Protein AF-A0A7X8TCS4-F1 (afdb_monomer_lite)

Radius of gyration: 26.14 Å; chains: 1; bounding box: 61×29×71 Å

pLDDT: mean 84.45, std 14.09, range [39.03, 95.81]

Foldseek 3Di:
DVVVVVVVVVVVVVVVVVVVVVVVVVVVVVVCVVVVVVPPDPQCVCLVVQLVVLCVVPVVDDLVLLLDPDDDPSSLVSNLSSLCSSCVVVVVQDLVNSCVVSNHDSVSSVVSNVVVCVVVVNDD

Sequence (124 aa):
MQQQKQSIIDRLKEELQQARKSEDILKAELRKAQAGGASKVQGFDGCEEIVAEVMKGWPDLTMAHIRNRRRAEHIVACRHACIIALADRIPDMTHSEIARFMGMNGSTVRYAIKKHRAGMGEIE

Structure (mmCIF, N/CA/C/O backbone):
data_AF-A0A7X8TCS4-F1
#
_entry.id   AF-A0A7X8TCS4-F1
#
loop_
_atom_site.group_PDB
_atom_site.id
_atom_site.type_symbol
_atom_site.label_atom_id
_atom_site.label_alt_id
_atom_site.label_comp_id
_atom_site.label_asym_id
_atom_site.label_entity_id
_atom_site.label_seq_id
_atom_site.pdbx_PDB_ins_code
_atom_site.Cartn_x
_atom_site.Cartn_y
_atom_site.Cartn_z
_atom_site.occupancy
_atom_site.B_iso_or_equiv
_atom_site.auth_seq_id
_atom_site.auth_comp_id
_atom_site.auth_asym_id
_atom_site.auth_atom_id
_atom_site.pdbx_PDB_model_num
ATOM 1 N N . MET A 1 1 ? -42.918 2.383 54.310 1.00 62.97 1 MET A N 1
ATOM 2 C CA . MET A 1 1 ? -42.694 3.023 52.988 1.00 62.97 1 MET A CA 1
ATOM 3 C C . MET A 1 1 ? -41.359 3.764 52.865 1.00 62.97 1 MET A C 1
ATOM 5 O O . MET A 1 1 ? -40.712 3.590 51.844 1.00 62.97 1 MET A O 1
ATOM 9 N N . GLN A 1 2 ? -40.909 4.566 53.843 1.00 74.06 2 GLN A N 1
ATOM 10 C CA . GLN A 1 2 ? -39.630 5.304 53.734 1.00 74.06 2 GLN A CA 1
ATOM 11 C C . GLN A 1 2 ? -38.383 4.402 53.653 1.00 74.06 2 GLN A C 1
ATOM 13 O O . GLN A 1 2 ? -37.547 4.625 52.786 1.00 74.06 2 GLN A O 1
ATOM 18 N N . GLN A 1 3 ? -38.292 3.338 54.461 1.00 77.94 3 GLN A N 1
ATOM 19 C CA . GLN A 1 3 ? -37.169 2.381 54.398 1.00 77.94 3 GLN A CA 1
ATOM 20 C C . GLN A 1 3 ? -37.035 1.690 53.032 1.00 77.94 3 GLN A C 1
ATOM 22 O O . GLN A 1 3 ? -35.929 1.496 52.542 1.00 77.94 3 GLN A O 1
ATOM 27 N N . GLN A 1 4 ? -38.160 1.370 52.390 1.00 82.62 4 GLN A N 1
ATOM 28 C CA . GLN A 1 4 ? -38.180 0.709 51.082 1.00 82.62 4 GLN A CA 1
ATOM 29 C C . GLN A 1 4 ? -37.773 1.659 49.946 1.00 82.62 4 GLN A C 1
ATOM 31 O O . GLN A 1 4 ? -37.168 1.237 48.971 1.00 82.62 4 GLN A O 1
ATOM 36 N N . LYS A 1 5 ? -38.065 2.961 50.077 1.00 84.31 5 LYS A N 1
ATOM 37 C CA . LYS A 1 5 ? -37.558 3.982 49.147 1.00 84.31 5 LYS A CA 1
ATOM 38 C C . LYS A 1 5 ? -36.051 4.182 49.312 1.00 84.31 5 LYS A C 1
ATOM 40 O O . LYS A 1 5 ? -35.353 4.331 48.315 1.00 84.31 5 LYS A O 1
ATOM 45 N N . GLN A 1 6 ? -35.559 4.148 50.550 1.00 88.69 6 GLN A N 1
ATOM 46 C CA . GLN A 1 6 ? -34.138 4.315 50.835 1.00 88.69 6 GLN A CA 1
ATOM 47 C C . GLN A 1 6 ? -33.303 3.155 50.277 1.00 88.69 6 GLN A C 1
ATOM 49 O O . GLN A 1 6 ? -32.308 3.402 49.604 1.00 88.69 6 GLN A O 1
ATOM 54 N N . SER A 1 7 ? -33.762 1.908 50.431 1.00 88.25 7 SER A N 1
ATOM 55 C CA . SER A 1 7 ? -33.060 0.746 49.870 1.00 88.25 7 SER A CA 1
ATOM 56 C C . SER A 1 7 ? -32.990 0.759 48.338 1.00 88.25 7 SER A C 1
ATOM 58 O O . SER A 1 7 ? -31.983 0.349 47.765 1.00 88.25 7 SER A O 1
ATOM 60 N N . ILE A 1 8 ? -34.026 1.270 47.662 1.00 90.62 8 ILE A N 1
ATOM 61 C CA . ILE A 1 8 ? -34.023 1.447 46.202 1.00 90.62 8 ILE A CA 1
ATOM 62 C C . ILE A 1 8 ? -32.994 2.505 45.787 1.00 90.62 8 ILE A C 1
ATOM 64 O O . ILE A 1 8 ? -32.243 2.291 44.840 1.00 90.62 8 ILE A O 1
ATOM 68 N N . ILE A 1 9 ? -32.934 3.633 46.502 1.00 92.31 9 ILE A N 1
ATOM 69 C CA . ILE A 1 9 ? -31.966 4.706 46.229 1.00 92.31 9 ILE A CA 1
ATOM 70 C C . ILE A 1 9 ? -30.532 4.202 46.399 1.00 92.31 9 ILE A C 1
ATOM 72 O O . ILE A 1 9 ? -29.676 4.513 45.573 1.00 92.31 9 ILE A O 1
ATOM 76 N N . ASP A 1 10 ? -30.271 3.428 47.448 1.00 92.38 10 ASP A N 1
ATOM 77 C CA . ASP A 1 10 ? -28.930 2.922 47.728 1.00 92.38 10 ASP A CA 1
ATOM 78 C C . ASP A 1 10 ? -28.494 1.891 46.674 1.00 92.38 10 ASP A C 1
ATOM 80 O O . ASP A 1 10 ? -27.383 1.988 46.152 1.00 92.38 10 ASP A O 1
ATOM 84 N N . ARG A 1 11 ? -29.404 1.013 46.229 1.00 92.38 11 ARG A N 1
ATOM 85 C CA . ARG A 1 11 ? -29.141 0.076 45.123 1.00 92.38 11 ARG A CA 1
ATOM 86 C C . ARG A 1 11 ? -28.852 0.791 43.799 1.00 92.38 11 ARG A C 1
ATOM 88 O O . ARG A 1 11 ? -27.886 0.461 43.119 1.00 92.38 11 ARG A O 1
ATOM 95 N N . LEU A 1 12 ? -29.638 1.813 43.453 1.00 91.81 12 LEU A N 1
ATOM 96 C CA . LEU A 1 12 ? -29.425 2.598 42.229 1.00 91.81 12 LEU A CA 1
ATOM 97 C C . LEU A 1 12 ? -28.087 3.352 42.248 1.00 91.81 12 LEU A C 1
ATOM 99 O O . LEU A 1 12 ? -27.444 3.510 41.210 1.00 91.81 12 LEU A O 1
ATOM 103 N N . LYS A 1 13 ? -27.640 3.815 43.423 1.00 92.81 13 LYS A N 1
ATOM 104 C CA . LYS A 1 13 ? -26.318 4.438 43.577 1.00 92.81 13 LYS A CA 1
ATOM 105 C C . LYS A 1 13 ? -25.189 3.437 43.344 1.00 92.81 13 LYS A C 1
ATOM 107 O O . LYS A 1 13 ? -24.218 3.788 42.676 1.00 92.81 13 LYS A O 1
ATOM 112 N N . GLU A 1 14 ? -25.319 2.216 43.858 1.00 92.94 14 GLU A N 1
ATOM 113 C CA . GLU A 1 14 ? -24.342 1.147 43.627 1.00 92.94 14 GLU A CA 1
ATOM 114 C C . GLU A 1 14 ? -24.259 0.765 42.144 1.00 92.94 14 GLU A C 1
ATOM 116 O O . GLU A 1 14 ? -23.158 0.686 41.595 1.00 92.94 14 GLU A O 1
ATOM 121 N N . GLU A 1 15 ? -25.401 0.615 41.468 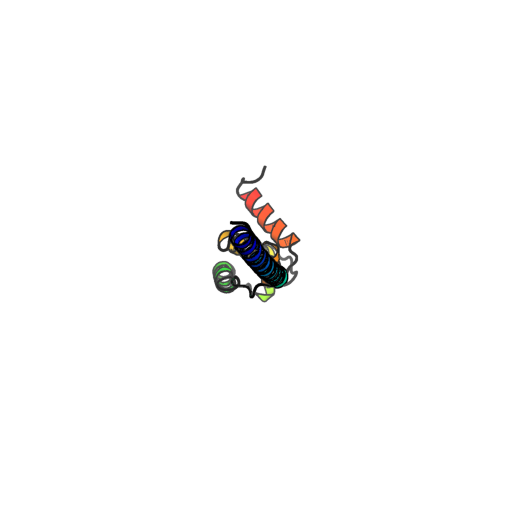1.00 91.50 15 GLU A N 1
ATOM 122 C CA . GLU A 1 15 ? -25.466 0.320 40.030 1.00 91.50 15 GLU A CA 1
ATOM 123 C C . GLU A 1 15 ? -24.814 1.430 39.190 1.00 91.50 15 GLU A C 1
ATOM 125 O O . GLU A 1 15 ? -23.981 1.153 38.324 1.00 91.50 15 GLU A O 1
ATOM 130 N N . LEU A 1 16 ? -25.104 2.702 39.490 1.00 91.94 16 LEU A N 1
ATOM 131 C CA . LEU A 1 16 ? -24.457 3.841 38.826 1.00 91.94 16 LEU A CA 1
ATOM 132 C C . LEU A 1 16 ? -22.942 3.861 39.053 1.00 91.94 16 LEU A C 1
ATOM 134 O O . LEU A 1 16 ? -22.178 4.221 38.154 1.00 91.94 16 LEU A O 1
ATOM 138 N N . GLN A 1 17 ? -22.488 3.481 40.246 1.00 93.06 17 GLN A N 1
ATOM 139 C CA . GLN A 1 17 ? -21.066 3.430 40.560 1.00 93.06 17 GLN A CA 1
ATOM 140 C C . GLN A 1 17 ? -20.362 2.280 39.827 1.00 93.06 17 GLN A C 1
ATOM 142 O O . GLN A 1 17 ? -19.229 2.452 39.375 1.00 93.06 17 GLN A O 1
ATOM 147 N N . GLN A 1 18 ? -21.022 1.131 39.668 1.00 92.38 18 GLN A N 1
ATOM 148 C CA . GLN A 1 18 ? -20.517 0.026 38.852 1.00 92.38 18 GLN A CA 1
ATOM 149 C C . GLN A 1 18 ? -20.447 0.405 37.371 1.00 92.38 18 GLN A C 1
ATOM 151 O O . GLN A 1 18 ? -19.405 0.196 36.750 1.00 92.38 18 GLN A O 1
ATOM 156 N N . ALA A 1 19 ? -21.491 1.045 36.834 1.00 88.12 19 ALA A N 1
ATOM 157 C CA . ALA A 1 19 ? -21.529 1.487 35.442 1.00 88.12 19 ALA A CA 1
ATOM 158 C C . ALA A 1 19 ? -20.393 2.475 35.114 1.00 88.12 19 ALA A C 1
ATOM 160 O O . ALA A 1 19 ? -19.710 2.330 34.099 1.00 88.12 19 ALA A O 1
ATOM 161 N N . ARG A 1 20 ? -20.114 3.428 36.014 1.00 90.31 20 ARG A N 1
ATOM 162 C CA . ARG A 1 20 ? -18.980 4.360 35.862 1.00 90.31 20 ARG A CA 1
ATOM 163 C C . ARG A 1 20 ? -17.633 3.642 35.855 1.00 90.31 20 ARG A C 1
ATOM 165 O O . ARG A 1 20 ? -16.801 3.921 35.001 1.00 90.31 20 ARG A O 1
ATOM 172 N N . LYS A 1 21 ? -17.432 2.673 36.755 1.00 90.69 21 LYS A N 1
ATOM 173 C CA . LYS A 1 21 ? -16.202 1.864 36.772 1.00 90.69 21 LYS A CA 1
ATOM 174 C C . LYS A 1 21 ? -16.026 1.074 35.474 1.00 90.69 21 LYS A C 1
ATOM 176 O O . LYS A 1 21 ? -14.919 1.032 34.948 1.00 90.69 21 LYS A O 1
ATOM 181 N N . SER A 1 22 ? -17.094 0.473 34.942 1.00 85.62 22 SER A N 1
ATOM 182 C CA . SER A 1 22 ? -17.022 -0.221 33.650 1.00 85.62 22 SER A CA 1
ATOM 183 C C . SER A 1 22 ? -16.733 0.734 32.495 1.00 85.62 22 SER A C 1
ATOM 185 O O . SER A 1 22 ? -15.950 0.397 31.614 1.00 85.62 22 SER A O 1
ATOM 187 N N . GLU A 1 23 ? -17.299 1.941 32.519 1.00 88.06 23 GLU A N 1
ATOM 188 C CA . GLU A 1 23 ? -17.033 2.959 31.505 1.00 88.06 23 GLU A CA 1
ATOM 189 C C . GLU A 1 23 ? -15.563 3.399 31.526 1.00 88.06 23 GLU A C 1
ATOM 191 O O . GLU A 1 23 ? -14.940 3.507 30.472 1.00 88.06 23 GLU A O 1
ATOM 196 N N . ASP A 1 24 ? -14.981 3.591 32.711 1.00 89.25 24 ASP A N 1
ATOM 197 C CA . ASP A 1 24 ? -13.568 3.942 32.862 1.00 89.25 24 ASP A CA 1
ATOM 198 C C . ASP A 1 24 ? -12.639 2.822 32.372 1.00 89.25 24 ASP A C 1
ATOM 200 O O . ASP A 1 24 ? -11.638 3.103 31.707 1.00 89.25 24 ASP A O 1
ATOM 204 N N . ILE A 1 25 ? -12.984 1.556 32.638 1.00 88.25 25 ILE A N 1
ATOM 205 C CA . ILE A 1 25 ? -12.251 0.391 32.119 1.00 88.25 25 ILE A CA 1
ATOM 206 C C . ILE A 1 25 ? -12.327 0.360 30.592 1.00 88.25 25 ILE A C 1
ATOM 208 O O . ILE A 1 25 ? -11.286 0.305 29.941 1.00 88.25 25 ILE A O 1
ATOM 212 N N . LEU A 1 26 ? -13.524 0.482 30.015 1.00 85.19 26 LEU A N 1
ATOM 213 C CA . LEU A 1 26 ? -13.717 0.484 28.564 1.00 85.19 26 LEU A CA 1
ATOM 214 C C . LEU A 1 26 ? -13.008 1.667 27.897 1.00 85.19 26 LEU A C 1
ATOM 216 O O . LEU A 1 26 ? -12.395 1.509 26.847 1.00 85.19 26 LEU A O 1
ATOM 220 N N . LYS A 1 27 ? -13.014 2.852 28.516 1.00 86.75 27 LYS A N 1
ATOM 221 C CA . LYS A 1 27 ? -12.253 4.017 28.038 1.00 86.75 27 LYS A CA 1
ATOM 222 C C . LYS A 1 27 ? -10.748 3.794 28.131 1.00 86.75 27 LYS A C 1
ATOM 224 O O . LYS A 1 27 ? -10.018 4.234 27.244 1.00 86.75 27 LYS A O 1
ATOM 229 N N . ALA A 1 28 ? -10.263 3.131 29.178 1.00 80.81 28 ALA A N 1
ATOM 230 C CA . ALA A 1 28 ? -8.853 2.782 29.314 1.00 80.81 28 ALA A CA 1
ATOM 231 C C . ALA A 1 28 ? -8.432 1.714 28.294 1.00 80.81 28 ALA A C 1
ATOM 233 O O . ALA A 1 28 ? -7.351 1.828 27.721 1.00 80.81 28 ALA A O 1
ATOM 234 N N . GLU A 1 29 ? -9.278 0.721 28.023 1.00 77.62 29 GLU A N 1
ATOM 235 C CA . GLU A 1 29 ? -9.078 -0.270 26.962 1.00 77.62 29 GLU A CA 1
ATOM 236 C C . GLU A 1 29 ? -9.117 0.372 25.581 1.00 77.62 29 GLU A C 1
ATOM 238 O O . GLU A 1 29 ? -8.223 0.123 24.782 1.00 77.62 29 GLU A O 1
ATOM 243 N N . LEU A 1 30 ? -10.059 1.281 25.326 1.00 76.69 30 LEU A N 1
ATOM 244 C CA . LEU A 1 30 ? -10.120 2.052 24.088 1.00 76.69 30 LEU A CA 1
ATOM 245 C C . LEU A 1 30 ? -8.859 2.905 23.911 1.00 76.69 30 LEU A C 1
ATOM 247 O O . LEU A 1 30 ? -8.259 2.893 22.842 1.00 76.69 30 LEU A O 1
ATOM 251 N N . ARG A 1 31 ? -8.393 3.588 24.965 1.00 76.31 31 ARG A N 1
ATOM 252 C CA . ARG A 1 31 ? -7.122 4.330 24.942 1.00 76.31 31 ARG A CA 1
ATOM 253 C C . ARG A 1 31 ? -5.926 3.410 24.733 1.00 76.31 31 ARG A C 1
ATOM 255 O O . ARG A 1 31 ? -5.014 3.793 24.016 1.00 76.31 31 ARG A O 1
ATOM 262 N N . LYS A 1 32 ? -5.911 2.211 25.322 1.00 71.56 32 LYS A N 1
ATOM 263 C CA . LYS A 1 32 ? -4.866 1.201 25.093 1.00 71.56 32 LYS A CA 1
ATOM 264 C C . LYS A 1 32 ? -4.926 0.618 23.685 1.00 71.56 32 LYS A C 1
ATOM 266 O O . LYS A 1 32 ? -3.871 0.353 23.134 1.00 71.56 32 LYS A O 1
ATOM 271 N N . ALA A 1 33 ? -6.101 0.458 23.088 1.00 66.62 33 ALA A N 1
ATOM 272 C CA . ALA A 1 33 ? -6.267 0.022 21.704 1.00 66.62 33 ALA A CA 1
ATOM 273 C C . ALA A 1 33 ? -5.861 1.128 20.719 1.00 66.62 33 ALA A C 1
ATOM 275 O O . ALA A 1 33 ? -5.210 0.855 19.720 1.00 66.62 33 ALA A O 1
ATOM 276 N N . GLN A 1 34 ? -6.164 2.390 21.034 1.00 66.75 34 GLN A N 1
ATOM 277 C CA . GLN A 1 34 ? -5.754 3.553 20.243 1.00 66.75 34 GLN A CA 1
ATOM 278 C C . GLN A 1 34 ? -4.251 3.844 20.376 1.00 66.75 34 GLN A C 1
ATOM 280 O O . GLN A 1 34 ? -3.583 4.089 19.377 1.00 66.75 34 GLN A O 1
ATOM 285 N N . ALA A 1 35 ? -3.686 3.767 21.584 1.00 59.66 35 ALA A N 1
ATOM 286 C CA . ALA A 1 35 ? -2.245 3.906 21.822 1.00 59.66 35 ALA A CA 1
ATOM 287 C C . ALA A 1 35 ? -1.461 2.662 21.362 1.00 59.66 35 ALA A C 1
ATOM 289 O O . ALA A 1 35 ? -0.328 2.767 20.901 1.00 59.66 35 ALA A O 1
ATOM 290 N N . GLY A 1 36 ? -2.093 1.490 21.439 1.00 44.31 36 GLY A N 1
ATOM 291 C CA . GLY A 1 36 ? -1.668 0.215 20.863 1.00 44.31 36 GLY A CA 1
ATOM 292 C C . GLY A 1 36 ? -1.965 0.091 19.368 1.00 44.31 36 GLY A C 1
ATOM 293 O O . GLY A 1 36 ? -1.673 -0.950 18.794 1.00 44.31 36 GLY A O 1
ATOM 294 N N . GLY A 1 37 ? -2.445 1.166 18.726 1.00 39.03 37 GLY A N 1
ATOM 295 C CA . GLY A 1 37 ? -2.503 1.353 17.273 1.00 39.03 37 GLY A CA 1
ATOM 296 C C . GLY A 1 37 ? -1.123 1.427 16.606 1.00 39.03 37 GLY A C 1
ATOM 297 O O . GLY A 1 37 ? -1.020 1.664 15.407 1.00 39.03 37 GLY A O 1
ATOM 298 N N . ALA A 1 38 ? -0.049 1.122 17.338 1.00 41.75 38 ALA A N 1
ATOM 299 C CA . ALA A 1 38 ? 1.007 0.275 16.795 1.00 41.75 38 ALA A CA 1
ATOM 300 C C . ALA A 1 38 ? 0.479 -1.169 16.679 1.00 41.75 38 ALA A C 1
ATOM 302 O O . ALA A 1 38 ? 0.992 -2.089 17.320 1.00 41.75 38 ALA A O 1
ATOM 303 N N . SER A 1 39 ? -0.594 -1.344 15.896 1.00 42.91 39 SER A N 1
ATOM 304 C CA . SER A 1 39 ? -1.147 -2.647 15.568 1.00 42.91 39 SER A CA 1
ATOM 305 C C . SER A 1 39 ? 0.007 -3.528 15.126 1.00 42.91 39 SER A C 1
ATOM 307 O O . SER A 1 39 ? 0.792 -3.149 14.253 1.00 42.91 39 SER A O 1
ATOM 309 N N . LYS A 1 40 ? 0.110 -4.720 15.717 1.00 41.84 40 LYS A N 1
ATOM 310 C CA . LYS A 1 40 ? 0.705 -5.850 15.008 1.00 41.84 40 LYS A CA 1
ATOM 311 C C . LYS A 1 40 ? 0.041 -5.856 13.633 1.00 41.84 40 LYS A C 1
ATOM 313 O O . LYS A 1 40 ? -1.163 -6.070 13.550 1.00 41.84 40 LYS A O 1
ATOM 318 N N . VAL A 1 41 ? 0.800 -5.473 12.611 1.00 45.72 41 VAL A N 1
ATOM 319 C CA . VAL A 1 41 ? 0.308 -5.216 11.259 1.00 45.72 41 VAL A CA 1
ATOM 320 C C . VAL A 1 41 ? -0.202 -6.537 10.683 1.00 45.72 41 VAL A C 1
ATOM 322 O O . VAL A 1 41 ? 0.557 -7.290 10.087 1.00 45.72 41 VAL A O 1
ATOM 325 N N . GLN A 1 42 ? -1.485 -6.837 10.889 1.00 46.06 42 GLN A N 1
ATOM 326 C CA . GLN A 1 42 ? -2.261 -7.617 9.930 1.00 46.06 42 GLN A CA 1
ATOM 327 C C . GLN A 1 42 ? -2.327 -6.742 8.676 1.00 46.06 42 GLN A C 1
ATOM 329 O O . GLN A 1 42 ? -3.094 -5.789 8.637 1.00 46.06 42 GLN A O 1
ATOM 334 N N . GLY A 1 43 ? -1.425 -6.956 7.721 1.00 49.22 43 GLY A N 1
ATOM 335 C CA . GLY A 1 43 ? -1.342 -6.090 6.538 1.00 49.22 43 GLY A CA 1
ATOM 336 C C . GLY A 1 43 ? -0.086 -6.232 5.681 1.00 49.22 43 GLY A C 1
ATOM 337 O O . GLY A 1 43 ? -0.034 -5.642 4.609 1.00 49.22 43 GLY A O 1
ATOM 338 N N . PHE A 1 44 ? 0.922 -7.005 6.106 1.00 56.88 44 PHE A N 1
ATOM 339 C CA . PHE A 1 44 ? 2.037 -7.372 5.218 1.00 56.88 44 PHE A CA 1
ATOM 340 C C . PHE A 1 44 ? 1.822 -8.696 4.481 1.00 56.88 44 PHE A C 1
ATOM 342 O O . PHE A 1 44 ? 2.497 -8.925 3.475 1.00 56.88 44 PHE A O 1
ATOM 349 N N . ASP A 1 45 ? 0.892 -9.536 4.939 1.00 61.91 45 ASP A N 1
ATOM 350 C CA . ASP A 1 45 ? 0.553 -10.783 4.254 1.00 61.91 45 ASP A CA 1
ATOM 351 C C . ASP A 1 45 ? 0.032 -10.444 2.848 1.00 61.91 45 ASP A C 1
ATOM 353 O O . ASP A 1 45 ? -0.947 -9.718 2.688 1.00 61.91 45 ASP A O 1
ATOM 357 N N . GLY A 1 46 ? 0.759 -10.889 1.820 1.00 76.31 46 GLY A N 1
ATOM 358 C CA . GLY A 1 46 ? 0.457 -10.627 0.408 1.00 76.31 46 GLY A CA 1
ATOM 359 C C . GLY A 1 46 ? 1.171 -9.422 -0.222 1.00 76.31 46 GLY A C 1
ATOM 360 O O . GLY A 1 46 ? 1.265 -9.360 -1.446 1.00 76.31 46 GLY A O 1
ATOM 361 N N . CYS A 1 47 ? 1.763 -8.499 0.550 1.00 88.38 47 CYS A N 1
ATOM 362 C CA . CYS A 1 47 ? 2.515 -7.370 -0.029 1.00 88.38 47 CYS A CA 1
ATOM 363 C C . CYS A 1 47 ? 3.712 -7.850 -0.865 1.00 88.38 47 CYS A C 1
ATOM 365 O O . CYS A 1 47 ? 3.964 -7.347 -1.962 1.00 88.38 47 CYS A O 1
ATOM 367 N N . GLU A 1 48 ? 4.456 -8.832 -0.348 1.00 89.50 48 GLU A N 1
ATOM 368 C CA . GLU A 1 48 ? 5.593 -9.423 -1.061 1.00 89.50 48 GLU A CA 1
ATOM 369 C C . GLU A 1 48 ? 5.148 -10.194 -2.303 1.00 89.50 48 GLU A C 1
ATOM 371 O O . GLU A 1 48 ? 5.804 -10.092 -3.335 1.00 89.50 48 GLU A O 1
ATOM 376 N N . GLU A 1 49 ? 4.014 -10.892 -2.239 1.00 89.44 49 GLU A N 1
ATOM 377 C CA . GLU A 1 49 ? 3.456 -11.637 -3.371 1.00 89.44 49 GLU A CA 1
ATOM 378 C C . GLU A 1 49 ? 3.002 -10.702 -4.495 1.00 89.44 49 GLU A C 1
ATOM 380 O O . GLU A 1 49 ? 3.360 -10.915 -5.653 1.00 89.44 49 GLU A O 1
ATOM 385 N N . ILE A 1 50 ? 2.289 -9.622 -4.156 1.00 92.00 50 ILE A N 1
ATOM 386 C CA . ILE A 1 50 ? 1.851 -8.602 -5.117 1.00 92.00 50 ILE A CA 1
ATOM 387 C C . ILE A 1 50 ? 3.058 -7.973 -5.805 1.00 92.00 50 ILE A C 1
ATOM 389 O O . ILE A 1 50 ? 3.092 -7.863 -7.032 1.00 92.00 50 ILE A O 1
ATOM 393 N N . VAL A 1 51 ? 4.069 -7.570 -5.032 1.00 93.00 51 VAL A N 1
ATOM 394 C CA . VAL A 1 51 ? 5.270 -6.975 -5.618 1.00 93.00 51 VAL A CA 1
ATOM 395 C C . VAL A 1 51 ? 6.029 -7.996 -6.457 1.00 93.00 51 VAL A C 1
ATOM 397 O O . VAL A 1 51 ? 6.423 -7.667 -7.573 1.00 93.00 51 VAL A O 1
ATOM 400 N N . ALA A 1 52 ? 6.183 -9.235 -5.989 1.00 91.12 52 ALA A N 1
ATOM 401 C CA . ALA A 1 52 ? 6.821 -10.294 -6.762 1.00 91.12 52 ALA A CA 1
ATOM 402 C C . ALA A 1 52 ? 6.098 -10.545 -8.095 1.00 91.12 52 ALA A C 1
ATOM 404 O O . ALA A 1 52 ? 6.757 -10.730 -9.115 1.00 91.12 52 ALA A O 1
ATOM 405 N N . GLU A 1 53 ? 4.763 -10.507 -8.118 1.00 91.88 53 GLU A N 1
ATOM 406 C CA . GLU A 1 53 ? 3.967 -10.633 -9.339 1.00 91.88 53 GLU A CA 1
ATOM 407 C C . GLU A 1 53 ? 4.217 -9.476 -10.311 1.00 91.88 53 GLU A C 1
ATOM 409 O O . GLU A 1 53 ? 4.533 -9.723 -11.474 1.00 91.88 53 GLU A O 1
ATOM 414 N N . VAL A 1 54 ? 4.159 -8.226 -9.841 1.00 94.31 54 VAL A N 1
ATOM 415 C CA . VAL A 1 54 ? 4.450 -7.038 -10.667 1.00 94.31 54 VAL A CA 1
ATOM 416 C C . VA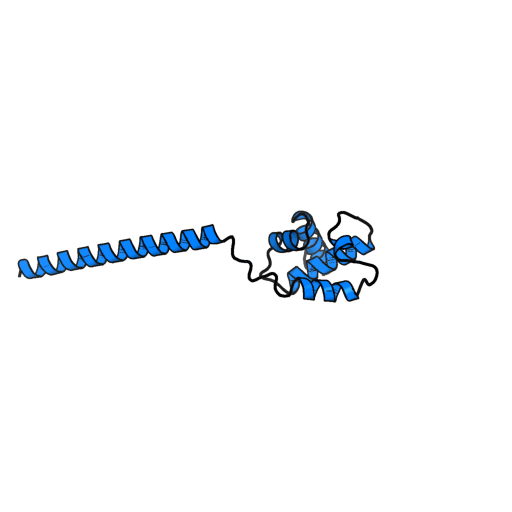L A 1 54 ? 5.871 -7.093 -11.227 1.00 94.31 54 VAL A C 1
ATOM 418 O O . VAL A 1 54 ? 6.116 -6.764 -12.390 1.00 94.31 54 VAL A O 1
ATOM 421 N N . MET A 1 55 ? 6.822 -7.540 -10.410 1.00 93.81 55 MET A N 1
ATOM 422 C CA . MET A 1 55 ? 8.225 -7.638 -10.788 1.00 93.81 55 MET A CA 1
ATOM 423 C C . MET A 1 55 ? 8.510 -8.708 -11.844 1.00 93.81 55 MET A C 1
ATOM 425 O O . MET A 1 55 ? 9.539 -8.610 -12.509 1.00 93.81 55 MET A O 1
ATOM 429 N N . LYS A 1 56 ? 7.600 -9.661 -12.100 1.00 93.75 56 LYS A N 1
ATOM 430 C CA . LYS A 1 56 ? 7.721 -10.573 -13.256 1.00 93.75 56 LYS A CA 1
ATOM 431 C C . LYS A 1 56 ? 7.749 -9.818 -14.591 1.00 93.75 56 LYS A C 1
ATOM 433 O O . LYS A 1 56 ? 8.340 -10.312 -15.544 1.00 93.75 56 LYS A O 1
ATOM 438 N N . GLY A 1 57 ? 7.166 -8.616 -14.653 1.00 92.56 57 GLY A N 1
ATOM 439 C CA . GLY A 1 57 ? 7.258 -7.722 -15.813 1.00 92.56 57 GLY A CA 1
ATOM 440 C C . GLY A 1 57 ? 8.611 -7.013 -15.968 1.00 92.56 57 GLY A C 1
ATOM 441 O O . GLY A 1 57 ? 8.824 -6.326 -16.961 1.00 92.56 57 GLY A O 1
ATOM 442 N N . TRP A 1 58 ? 9.522 -7.167 -15.002 1.00 94.25 58 TRP A N 1
ATOM 443 C CA . TRP A 1 58 ? 10.821 -6.494 -14.950 1.00 94.25 58 TRP A CA 1
ATOM 444 C C . TRP A 1 58 ? 11.932 -7.468 -14.518 1.00 94.25 58 TRP A C 1
ATOM 446 O O . TRP A 1 58 ? 12.480 -7.318 -13.424 1.00 94.25 58 TRP A O 1
ATOM 456 N N . PRO A 1 59 ? 12.288 -8.460 -15.356 1.00 89.75 59 PRO A N 1
ATOM 457 C CA . PRO A 1 59 ? 13.180 -9.560 -14.969 1.00 89.75 59 PRO A CA 1
ATOM 458 C C . PRO A 1 59 ? 14.595 -9.108 -14.571 1.00 89.75 59 PRO A C 1
ATOM 460 O O . PRO A 1 59 ? 15.239 -9.761 -13.754 1.00 89.75 59 PRO A O 1
ATOM 463 N N . ASP A 1 60 ? 15.056 -7.963 -15.080 1.00 92.25 60 ASP A N 1
ATOM 464 C CA . ASP A 1 60 ? 16.379 -7.405 -14.763 1.00 92.25 60 ASP A CA 1
ATOM 465 C C . ASP A 1 60 ? 16.406 -6.625 -13.433 1.00 92.25 60 ASP A C 1
ATOM 467 O O . ASP A 1 60 ? 17.450 -6.128 -12.992 1.00 92.25 60 ASP A O 1
ATOM 471 N N . LEU A 1 61 ? 15.250 -6.463 -12.780 1.00 93.25 61 LEU A N 1
ATOM 472 C CA . LEU A 1 61 ? 15.110 -5.690 -11.554 1.00 93.25 61 LEU A CA 1
ATOM 473 C C . LEU A 1 61 ? 14.940 -6.582 -10.327 1.00 93.25 61 LEU A C 1
ATOM 475 O O . LEU A 1 61 ? 14.315 -7.632 -10.349 1.00 93.25 61 L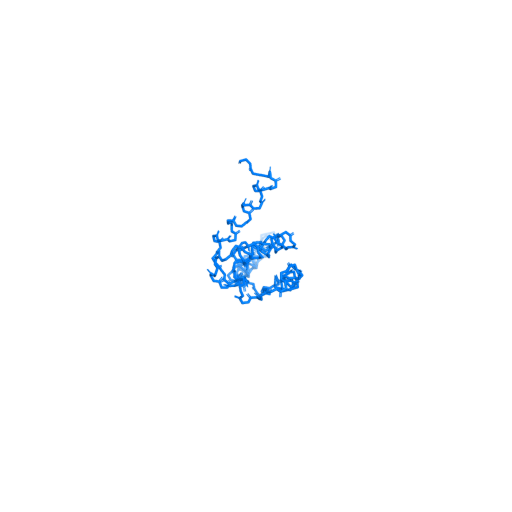EU A O 1
ATOM 479 N N . THR A 1 62 ? 15.491 -6.117 -9.207 1.00 91.69 62 THR A N 1
ATOM 480 C CA . THR A 1 62 ? 15.417 -6.791 -7.909 1.00 91.69 62 THR A CA 1
ATOM 481 C C . THR A 1 62 ? 14.761 -5.869 -6.893 1.00 91.69 62 THR A C 1
ATOM 483 O O . THR A 1 62 ? 14.714 -4.647 -7.081 1.00 91.69 62 THR A O 1
ATOM 486 N N . MET A 1 63 ? 14.268 -6.435 -5.789 1.00 88.56 63 MET A N 1
ATOM 487 C CA . MET A 1 63 ? 13.688 -5.647 -4.694 1.00 88.56 63 MET A CA 1
ATOM 488 C C . MET A 1 63 ? 14.641 -4.544 -4.214 1.00 88.56 63 MET A C 1
ATOM 490 O O . MET A 1 63 ? 14.220 -3.430 -3.898 1.00 88.56 63 MET A O 1
ATOM 494 N N . ALA A 1 64 ? 15.949 -4.814 -4.224 1.00 89.88 64 ALA A N 1
ATOM 495 C CA . ALA A 1 64 ? 16.967 -3.831 -3.881 1.00 89.88 64 ALA A CA 1
ATOM 496 C C . ALA A 1 64 ? 16.997 -2.645 -4.863 1.00 89.88 64 ALA A C 1
ATOM 498 O O . ALA A 1 64 ? 17.190 -1.504 -4.439 1.00 89.88 64 ALA A O 1
ATOM 499 N N . HIS A 1 65 ? 16.766 -2.875 -6.160 1.00 89.56 65 HIS A N 1
ATOM 500 C CA . HIS A 1 65 ? 16.733 -1.808 -7.164 1.00 89.56 65 HIS A CA 1
ATOM 501 C C . HIS A 1 65 ? 15.581 -0.832 -6.928 1.00 89.56 65 HIS A C 1
ATOM 503 O O . HIS A 1 65 ? 15.796 0.383 -6.950 1.00 89.56 65 HIS A O 1
ATOM 509 N N . ILE A 1 66 ? 14.381 -1.345 -6.648 1.00 88.88 66 ILE A N 1
ATOM 510 C CA . ILE A 1 66 ? 13.196 -0.501 -6.456 1.00 88.88 66 ILE A CA 1
ATOM 511 C C . ILE A 1 66 ? 13.173 0.193 -5.088 1.00 88.88 66 ILE A C 1
ATOM 513 O O . ILE A 1 66 ? 12.649 1.304 -4.994 1.00 88.88 66 ILE A O 1
ATOM 517 N N . ARG A 1 67 ? 13.798 -0.388 -4.053 1.00 88.44 67 ARG A N 1
ATOM 518 C CA . ARG A 1 67 ? 13.952 0.247 -2.727 1.00 88.44 67 ARG A CA 1
ATOM 519 C C . ARG A 1 67 ? 15.052 1.317 -2.692 1.00 88.44 67 ARG A C 1
ATOM 521 O O . ARG A 1 67 ? 14.985 2.252 -1.900 1.00 88.44 67 ARG A O 1
ATOM 528 N N . ASN A 1 68 ? 16.065 1.222 -3.554 1.00 85.81 68 ASN A N 1
ATOM 529 C CA . ASN A 1 68 ? 17.135 2.221 -3.625 1.00 85.81 68 ASN A CA 1
ATOM 530 C C . ASN A 1 68 ? 16.640 3.534 -4.270 1.00 85.81 68 ASN A C 1
ATOM 532 O O . ASN A 1 68 ? 15.721 3.535 -5.083 1.00 85.81 68 ASN A O 1
ATOM 536 N N . ARG A 1 69 ? 17.291 4.669 -3.985 1.00 79.81 69 ARG A N 1
ATOM 537 C CA . ARG A 1 69 ? 16.984 6.005 -4.537 1.00 79.81 69 ARG A CA 1
ATOM 538 C C . ARG A 1 69 ? 17.411 6.199 -6.003 1.00 79.81 69 ARG A C 1
ATOM 540 O O . ARG A 1 69 ? 17.457 7.334 -6.479 1.00 79.81 69 ARG A O 1
ATOM 547 N N . ARG A 1 70 ? 17.719 5.122 -6.734 1.00 83.44 70 ARG A N 1
ATOM 548 C CA . ARG A 1 70 ? 18.075 5.186 -8.160 1.00 83.44 70 ARG A CA 1
ATOM 549 C C . ARG A 1 70 ? 16.894 5.718 -8.978 1.00 83.44 70 ARG A C 1
ATOM 551 O O . ARG A 1 70 ? 15.744 5.320 -8.762 1.00 83.44 70 ARG A O 1
ATOM 558 N N . ARG A 1 71 ? 17.198 6.622 -9.914 1.00 86.44 71 ARG A N 1
ATOM 559 C CA . ARG A 1 71 ? 16.215 7.350 -10.736 1.00 86.44 71 ARG A CA 1
ATOM 560 C C . ARG A 1 71 ? 16.227 6.955 -12.214 1.00 86.44 71 ARG A C 1
ATOM 562 O O . ARG A 1 71 ? 15.659 7.675 -13.023 1.00 86.44 71 ARG A O 1
ATOM 569 N N . ALA A 1 72 ? 16.863 5.836 -12.564 1.00 92.38 72 ALA A N 1
ATOM 570 C CA . ALA A 1 72 ? 16.763 5.306 -13.919 1.00 9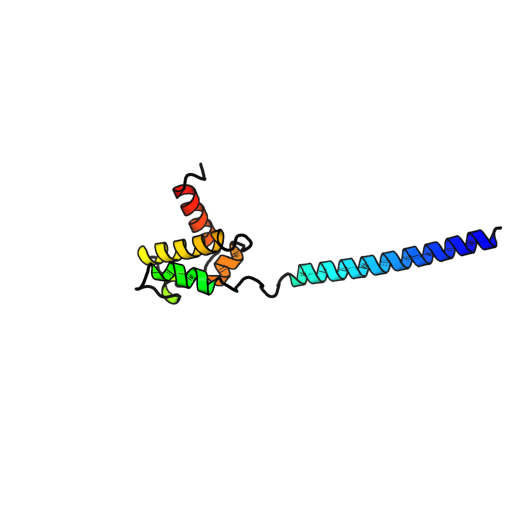2.38 72 ALA A CA 1
ATOM 571 C C . ALA A 1 72 ? 15.289 5.034 -14.251 1.00 92.38 72 ALA A C 1
ATOM 573 O O . ALA A 1 72 ? 14.553 4.527 -13.403 1.00 92.38 72 ALA A O 1
ATOM 574 N N . GLU A 1 73 ? 14.869 5.392 -15.460 1.00 91.31 73 GLU A N 1
ATOM 575 C CA . GLU A 1 73 ? 13.456 5.444 -15.837 1.00 91.31 73 GLU A CA 1
ATOM 576 C C . GLU A 1 73 ? 12.736 4.108 -15.622 1.00 91.31 73 GLU A C 1
ATOM 578 O O . GLU A 1 73 ? 11.716 4.067 -14.941 1.00 91.31 73 GLU A O 1
ATOM 583 N N . HIS A 1 74 ? 13.327 3.004 -16.083 1.00 91.50 74 HIS A N 1
ATOM 584 C CA . HIS A 1 74 ? 12.796 1.650 -15.902 1.00 91.50 74 HIS A CA 1
ATOM 585 C C . HIS A 1 74 ? 12.672 1.244 -14.417 1.00 91.50 74 HIS A C 1
ATOM 587 O O . HIS A 1 74 ? 11.690 0.618 -14.023 1.00 91.50 74 HIS A O 1
ATOM 593 N N . ILE A 1 75 ? 13.606 1.668 -13.551 1.00 93.38 75 ILE A N 1
ATOM 594 C CA . ILE A 1 75 ? 13.517 1.440 -12.095 1.00 93.38 75 ILE A CA 1
ATOM 595 C C . ILE A 1 75 ? 12.366 2.252 -11.498 1.00 93.38 75 ILE A C 1
ATOM 597 O O . ILE A 1 75 ? 11.623 1.753 -10.654 1.00 93.38 75 ILE A O 1
ATOM 601 N N . VAL A 1 76 ? 12.220 3.514 -11.911 1.00 93.00 76 VAL A N 1
ATOM 602 C CA . VAL A 1 76 ? 11.137 4.392 -11.446 1.00 93.00 76 VAL A CA 1
ATOM 603 C C . VAL A 1 76 ? 9.780 3.848 -11.890 1.00 93.00 76 VAL A C 1
ATOM 605 O O . VAL A 1 76 ? 8.863 3.809 -11.073 1.00 93.00 76 VAL A O 1
ATOM 608 N N . ALA A 1 77 ? 9.666 3.384 -13.135 1.00 93.38 77 ALA A N 1
ATOM 609 C CA . ALA A 1 77 ? 8.456 2.777 -13.676 1.00 93.38 77 ALA A CA 1
ATOM 610 C C . ALA A 1 77 ? 8.060 1.518 -12.894 1.00 93.38 77 ALA A C 1
ATOM 612 O O . ALA A 1 77 ? 6.941 1.446 -12.391 1.00 93.38 77 ALA A O 1
ATOM 613 N N . CYS A 1 78 ? 8.995 0.582 -12.694 1.00 94.75 78 CYS A N 1
ATOM 614 C CA . CYS A 1 78 ? 8.762 -0.621 -11.892 1.00 94.75 78 CYS A CA 1
ATOM 615 C C . CYS A 1 78 ? 8.356 -0.281 -10.448 1.00 94.75 78 CYS A C 1
ATOM 617 O O . CYS A 1 78 ? 7.373 -0.807 -9.926 1.00 94.75 78 CYS A O 1
ATOM 619 N N . ARG A 1 79 ? 9.045 0.677 -9.815 1.00 95.00 79 ARG A N 1
ATOM 620 C CA . ARG A 1 79 ? 8.707 1.150 -8.465 1.00 95.00 79 ARG A CA 1
ATOM 621 C C . ARG A 1 79 ? 7.292 1.725 -8.396 1.00 95.00 79 ARG A C 1
ATOM 623 O O . ARG A 1 79 ? 6.564 1.414 -7.460 1.00 95.00 79 ARG A O 1
ATOM 630 N N . HIS A 1 80 ?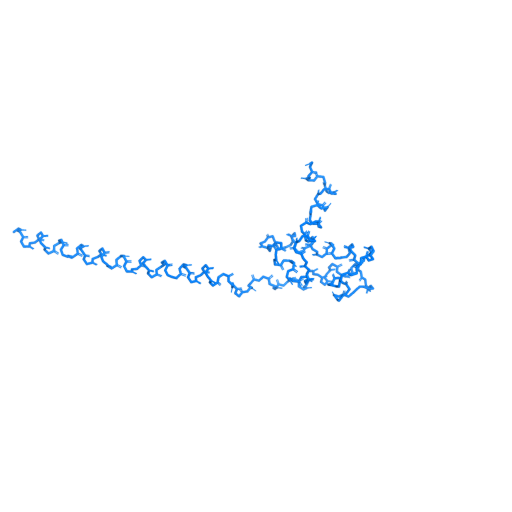 6.909 2.573 -9.349 1.00 95.38 80 HIS A N 1
ATOM 631 C CA . HIS A 1 80 ? 5.560 3.133 -9.394 1.00 95.38 80 HIS A CA 1
ATOM 632 C C . HIS A 1 80 ? 4.514 2.040 -9.609 1.00 95.38 80 HIS A C 1
ATOM 634 O O . HIS A 1 80 ? 3.519 2.044 -8.896 1.00 95.38 80 HIS A O 1
ATOM 640 N N . ALA A 1 81 ? 4.766 1.078 -10.501 1.00 95.81 81 ALA A N 1
ATOM 641 C CA . ALA A 1 81 ? 3.872 -0.058 -10.719 1.00 95.81 81 ALA A CA 1
ATOM 642 C C . ALA A 1 81 ? 3.642 -0.864 -9.429 1.00 95.81 81 ALA A C 1
ATOM 644 O O . ALA A 1 81 ? 2.505 -1.190 -9.107 1.00 95.81 81 ALA A O 1
ATOM 645 N N . CYS A 1 82 ? 4.696 -1.105 -8.642 1.00 95.62 82 CYS A N 1
ATOM 646 C CA . CYS A 1 82 ? 4.575 -1.778 -7.345 1.00 95.62 82 CYS A CA 1
ATOM 647 C C . CYS A 1 82 ? 3.735 -0.964 -6.346 1.00 95.62 82 CYS A C 1
ATOM 649 O O . CYS A 1 82 ? 2.891 -1.521 -5.656 1.00 95.62 82 CYS A O 1
ATOM 651 N N . ILE A 1 83 ? 3.947 0.357 -6.273 1.00 95.50 83 ILE A N 1
ATOM 652 C CA . ILE A 1 83 ? 3.175 1.250 -5.390 1.00 95.50 83 ILE A CA 1
ATOM 653 C C . ILE A 1 83 ? 1.688 1.227 -5.750 1.00 95.50 83 ILE A C 1
ATOM 655 O O . ILE A 1 83 ? 0.850 1.137 -4.859 1.00 95.50 83 ILE A O 1
ATOM 659 N N . ILE A 1 84 ? 1.382 1.329 -7.042 1.00 95.38 84 ILE A N 1
ATOM 660 C CA . ILE A 1 84 ? 0.013 1.334 -7.560 1.00 95.38 84 ILE A CA 1
ATOM 661 C C . ILE A 1 84 ? -0.657 -0.006 -7.250 1.00 95.38 84 ILE A C 1
ATOM 663 O O . ILE A 1 84 ? -1.707 -0.026 -6.625 1.00 95.38 84 ILE A O 1
ATOM 667 N N . ALA A 1 85 ? 0.005 -1.126 -7.557 1.00 94.88 85 ALA A N 1
ATOM 668 C CA . ALA A 1 85 ? -0.541 -2.453 -7.287 1.00 94.88 85 ALA A CA 1
ATOM 669 C C . ALA A 1 85 ? -0.838 -2.690 -5.799 1.00 94.88 85 ALA A C 1
ATOM 671 O O . ALA A 1 85 ? -1.844 -3.313 -5.476 1.00 94.88 85 ALA A O 1
ATOM 672 N N . LEU A 1 86 ? 0.008 -2.186 -4.893 1.00 94.06 86 LEU A N 1
ATOM 673 C CA . LEU A 1 86 ? -0.255 -2.255 -3.453 1.00 94.06 86 LEU A CA 1
ATOM 674 C C . LEU A 1 86 ? -1.472 -1.413 -3.057 1.00 94.06 86 LEU A C 1
ATOM 676 O O . LEU A 1 86 ? -2.312 -1.895 -2.306 1.00 94.06 86 LEU A O 1
ATOM 680 N N . ALA A 1 87 ? -1.585 -0.188 -3.577 1.00 92.31 87 ALA A N 1
ATOM 681 C CA . ALA A 1 87 ? -2.716 0.694 -3.292 1.00 92.31 87 ALA A CA 1
ATOM 682 C C . ALA A 1 87 ? -4.048 0.142 -3.831 1.00 92.31 87 ALA A C 1
ATOM 684 O O . ALA A 1 87 ? -5.077 0.294 -3.179 1.00 92.31 87 ALA A O 1
ATOM 685 N N . ASP A 1 88 ? -4.024 -0.511 -4.994 1.00 90.62 88 ASP A N 1
ATOM 686 C CA . ASP A 1 88 ? -5.229 -1.030 -5.644 1.00 90.62 88 ASP A CA 1
ATOM 687 C C . ASP A 1 88 ? -5.678 -2.371 -5.051 1.00 90.62 88 ASP A C 1
ATOM 689 O O . ASP A 1 88 ? -6.871 -2.618 -4.886 1.00 90.62 88 ASP A O 1
ATOM 693 N N . ARG A 1 89 ? -4.728 -3.261 -4.734 1.00 90.88 89 ARG A N 1
ATOM 694 C CA . ARG A 1 89 ? -5.030 -4.621 -4.256 1.00 90.88 89 ARG A CA 1
ATOM 695 C C . ARG A 1 89 ? -5.177 -4.710 -2.738 1.00 90.88 89 ARG A C 1
ATOM 697 O O . ARG A 1 89 ? -5.772 -5.669 -2.256 1.00 90.88 89 ARG A O 1
ATOM 704 N N . ILE A 1 90 ? -4.654 -3.734 -1.994 1.00 88.81 90 ILE A N 1
ATOM 705 C CA . ILE A 1 90 ? -4.803 -3.628 -0.538 1.00 88.81 90 ILE A CA 1
ATOM 706 C C . ILE A 1 90 ? -5.347 -2.224 -0.215 1.00 88.81 90 ILE A C 1
ATOM 708 O O . ILE A 1 90 ? -4.596 -1.354 0.228 1.00 88.81 90 ILE A O 1
ATOM 712 N N . PRO A 1 91 ? -6.650 -1.974 -0.440 1.00 80.06 91 PRO A N 1
ATOM 713 C CA . PRO A 1 91 ? -7.240 -0.639 -0.303 1.00 80.06 91 PRO A CA 1
ATOM 714 C C . PRO A 1 91 ? -7.183 -0.082 1.129 1.00 80.06 91 PRO A C 1
ATOM 716 O O . PRO A 1 91 ? -7.174 1.134 1.314 1.00 80.06 91 PRO A O 1
ATOM 719 N N . ASP A 1 92 ? -7.089 -0.953 2.137 1.00 85.69 92 ASP A N 1
ATOM 720 C CA . ASP A 1 92 ? -6.934 -0.556 3.542 1.00 85.69 92 ASP A CA 1
ATOM 721 C C . ASP A 1 92 ? -5.505 -0.093 3.880 1.00 85.69 92 ASP A C 1
ATOM 723 O O . ASP A 1 92 ? -5.271 0.487 4.942 1.00 85.69 92 ASP A O 1
ATOM 727 N N . MET A 1 93 ? -4.533 -0.320 2.986 1.00 87.19 93 MET A N 1
ATOM 728 C CA . MET A 1 93 ? -3.142 0.057 3.211 1.00 87.19 93 MET A CA 1
ATOM 729 C C . MET A 1 93 ? -2.958 1.562 3.033 1.00 87.19 93 MET A C 1
ATOM 731 O O . MET A 1 93 ? -3.099 2.133 1.949 1.00 87.19 93 MET A O 1
ATOM 735 N N . THR A 1 94 ? -2.558 2.235 4.105 1.00 90.69 94 THR A N 1
ATOM 736 C CA . THR A 1 94 ? -2.300 3.670 4.054 1.00 90.69 94 THR A CA 1
ATOM 737 C C . THR A 1 94 ? -1.048 3.979 3.229 1.00 90.69 94 THR A C 1
ATOM 739 O O . THR A 1 94 ? -0.090 3.203 3.163 1.00 90.69 94 THR A O 1
ATOM 742 N N . HIS A 1 95 ? -0.969 5.192 2.669 1.00 92.25 95 HIS A N 1
ATOM 743 C CA . HIS A 1 95 ? 0.237 5.647 1.960 1.00 92.25 95 HIS A CA 1
ATOM 744 C C . HIS A 1 95 ? 1.515 5.543 2.811 1.00 92.25 95 HIS A C 1
ATOM 746 O O . HIS A 1 95 ? 2.605 5.331 2.278 1.00 92.25 95 HIS A O 1
ATOM 752 N N . SER A 1 96 ? 1.394 5.718 4.130 1.00 91.31 96 SER A N 1
ATOM 753 C CA . SER A 1 96 ? 2.506 5.600 5.077 1.00 91.31 96 SER A CA 1
ATOM 754 C C . SER A 1 96 ? 2.972 4.154 5.237 1.00 91.31 96 SER A C 1
ATOM 756 O O . SER A 1 96 ? 4.172 3.913 5.369 1.00 91.31 96 SER A O 1
ATOM 758 N N . GLU A 1 97 ? 2.053 3.192 5.200 1.00 91.25 97 GLU A N 1
ATOM 759 C CA . GLU A 1 97 ? 2.371 1.765 5.261 1.00 91.25 97 GLU A CA 1
ATOM 760 C C . GLU A 1 97 ? 3.017 1.285 3.966 1.00 91.25 97 GLU A C 1
ATOM 762 O O . GLU A 1 97 ? 4.062 0.638 4.030 1.00 91.25 97 GLU A O 1
ATOM 767 N N . ILE A 1 98 ? 2.497 1.696 2.803 1.00 92.88 98 ILE A N 1
ATOM 768 C CA . ILE A 1 98 ? 3.137 1.429 1.503 1.00 92.88 98 ILE A CA 1
ATOM 769 C C . ILE A 1 98 ? 4.563 1.995 1.497 1.00 92.88 98 ILE A C 1
ATOM 771 O O . ILE A 1 98 ? 5.518 1.322 1.108 1.00 92.88 98 ILE A O 1
ATOM 775 N N . ALA A 1 99 ? 4.736 3.232 1.972 1.00 92.88 99 ALA A N 1
ATOM 776 C CA . ALA A 1 99 ? 6.043 3.879 2.048 1.00 92.88 99 ALA A CA 1
ATOM 777 C C . ALA A 1 99 ? 7.012 3.120 2.968 1.00 92.88 99 ALA A C 1
ATOM 779 O O . ALA A 1 99 ? 8.176 2.930 2.608 1.00 92.88 99 ALA A O 1
ATOM 780 N N . ARG A 1 100 ? 6.525 2.646 4.122 1.00 92.19 100 ARG A N 1
ATOM 781 C CA . ARG A 1 100 ? 7.291 1.823 5.065 1.00 92.19 100 ARG A CA 1
ATOM 782 C C . ARG A 1 100 ? 7.701 0.491 4.436 1.00 92.19 100 ARG A C 1
ATOM 784 O O . ARG A 1 100 ? 8.878 0.151 4.495 1.00 92.19 100 ARG A O 1
ATOM 791 N N . PHE A 1 101 ? 6.772 -0.220 3.797 1.00 91.62 101 PHE A N 1
ATOM 792 C CA . PHE A 1 101 ? 7.043 -1.489 3.112 1.00 91.62 101 PHE A CA 1
ATOM 793 C C . PHE A 1 101 ? 8.092 -1.343 2.002 1.00 91.62 101 PHE A C 1
ATOM 795 O O . PHE A 1 101 ? 9.026 -2.139 1.872 1.00 91.62 101 PHE A O 1
ATOM 802 N N . MET A 1 102 ? 7.954 -0.283 1.209 1.00 91.50 102 MET A N 1
ATOM 803 C CA . MET A 1 102 ? 8.816 -0.013 0.066 1.00 91.50 102 MET A CA 1
ATOM 804 C C . MET A 1 102 ? 10.115 0.722 0.445 1.00 91.50 102 MET A C 1
ATOM 806 O O . MET A 1 102 ? 10.931 1.006 -0.430 1.00 91.50 102 MET A O 1
ATOM 810 N N . GLY A 1 103 ? 10.331 1.036 1.728 1.00 90.62 103 GLY A N 1
ATOM 811 C CA . GLY A 1 103 ? 11.543 1.699 2.221 1.00 90.62 103 GLY A CA 1
ATOM 812 C C . GLY A 1 103 ? 11.756 3.111 1.662 1.00 90.62 103 GLY A C 1
ATOM 813 O O . GLY A 1 103 ? 12.891 3.503 1.392 1.00 90.62 103 GLY A O 1
ATOM 814 N N . MET A 1 104 ? 10.682 3.875 1.442 1.00 89.31 104 MET A N 1
ATOM 815 C CA . MET A 1 104 ? 10.737 5.187 0.786 1.00 89.31 104 MET A CA 1
ATOM 816 C C . MET A 1 104 ? 9.917 6.264 1.499 1.00 89.31 104 MET A C 1
ATOM 818 O O . MET A 1 104 ? 9.199 6.009 2.459 1.00 89.31 104 MET A O 1
ATOM 822 N N . ASN A 1 105 ? 10.016 7.501 1.008 1.00 91.56 105 ASN A N 1
ATOM 823 C CA . ASN A 1 105 ? 9.241 8.619 1.536 1.00 91.56 105 ASN A CA 1
ATOM 824 C C . ASN A 1 105 ? 7.781 8.545 1.066 1.00 91.56 105 ASN A C 1
ATOM 826 O O . ASN A 1 105 ? 7.513 8.346 -0.120 1.00 91.56 105 ASN A O 1
ATOM 830 N N . GLY A 1 106 ? 6.832 8.829 1.963 1.00 90.00 106 GLY A N 1
ATOM 831 C CA . GLY A 1 106 ? 5.399 8.857 1.629 1.00 90.00 106 GLY A CA 1
ATOM 832 C C . GLY A 1 106 ? 5.008 9.901 0.574 1.00 90.00 106 GLY A C 1
ATOM 833 O O . GLY A 1 106 ? 3.992 9.752 -0.101 1.00 90.00 106 GLY A O 1
ATOM 834 N N . SER A 1 107 ? 5.821 10.942 0.359 1.00 92.81 107 SER A N 1
ATOM 835 C CA . SER A 1 107 ? 5.632 11.878 -0.759 1.00 92.81 107 SER A CA 1
ATOM 836 C C . SER A 1 107 ? 5.801 11.210 -2.126 1.00 92.81 107 SER A C 1
ATOM 838 O O . SER A 1 107 ? 5.045 11.532 -3.038 1.00 92.81 107 SER A O 1
ATOM 840 N N . THR A 1 108 ? 6.725 10.254 -2.258 1.00 91.75 108 THR A N 1
ATOM 841 C CA . THR A 1 108 ? 6.922 9.471 -3.487 1.00 91.75 108 THR A CA 1
ATOM 842 C C . THR A 1 108 ? 5.705 8.603 -3.781 1.00 91.75 108 THR A C 1
ATOM 844 O O . THR A 1 108 ? 5.248 8.566 -4.918 1.00 91.75 108 THR A O 1
ATOM 847 N N . VAL A 1 109 ? 5.145 7.961 -2.751 1.00 94.50 109 VAL A N 1
ATOM 848 C CA . VAL A 1 109 ? 3.926 7.144 -2.867 1.00 94.50 109 VAL A CA 1
ATOM 849 C C . VAL A 1 109 ? 2.754 7.995 -3.351 1.00 94.50 109 VAL A C 1
ATOM 851 O O . VAL A 1 109 ? 2.140 7.682 -4.367 1.00 94.50 109 VAL A O 1
ATOM 854 N N . ARG A 1 110 ? 2.509 9.137 -2.693 1.00 94.50 110 ARG A N 1
ATOM 855 C CA . ARG A 1 110 ? 1.457 10.081 -3.105 1.00 94.50 110 ARG A CA 1
ATOM 856 C C . ARG A 1 110 ? 1.642 10.571 -4.538 1.00 94.50 110 ARG A C 1
ATOM 858 O O . ARG A 1 110 ? 0.669 10.660 -5.279 1.00 94.50 110 ARG A O 1
ATOM 865 N N . TYR A 1 111 ? 2.876 10.890 -4.929 1.00 94.31 111 TYR A N 1
ATOM 866 C CA . TYR A 1 111 ? 3.182 11.317 -6.292 1.00 94.31 111 TYR A CA 1
ATOM 867 C C . TYR A 1 111 ? 2.883 10.218 -7.317 1.00 94.31 111 TYR A C 1
ATOM 869 O O . TYR A 1 111 ? 2.238 10.503 -8.322 1.00 94.31 111 TYR A O 1
ATOM 877 N N . ALA A 1 112 ? 3.310 8.977 -7.063 1.00 93.50 112 ALA A N 1
ATOM 878 C CA . ALA A 1 112 ? 3.073 7.850 -7.962 1.00 93.50 112 ALA A CA 1
ATOM 879 C C . ALA A 1 112 ? 1.572 7.597 -8.171 1.00 93.50 112 ALA A C 1
ATOM 881 O O . ALA A 1 112 ? 1.128 7.512 -9.314 1.00 93.50 112 ALA A O 1
ATOM 882 N N . ILE A 1 113 ? 0.789 7.581 -7.087 1.00 93.81 113 ILE A N 1
ATOM 883 C CA . ILE A 1 113 ? -0.669 7.396 -7.137 1.00 93.81 113 ILE A CA 1
ATOM 884 C C . ILE A 1 113 ? -1.339 8.563 -7.871 1.00 93.81 113 ILE A C 1
ATOM 886 O O . ILE A 1 113 ? -2.130 8.343 -8.784 1.00 93.81 113 ILE A O 1
ATOM 890 N N . LYS A 1 114 ? -0.983 9.814 -7.541 1.00 93.88 114 LYS A N 1
ATOM 891 C CA . LYS A 1 114 ? -1.527 10.996 -8.229 1.00 93.88 114 LYS A CA 1
ATOM 892 C C . LYS A 1 114 ? -1.223 10.963 -9.728 1.00 93.88 114 LYS A C 1
ATOM 894 O O . LYS A 1 114 ? -2.107 11.231 -10.532 1.00 93.88 114 LYS A O 1
ATOM 899 N N . LYS A 1 115 ? 0.017 10.632 -10.107 1.00 92.94 115 LYS A N 1
ATOM 900 C CA . LYS A 1 115 ? 0.439 10.533 -11.510 1.00 92.94 115 LYS A CA 1
ATOM 901 C C . LYS A 1 115 ? -0.331 9.438 -12.250 1.0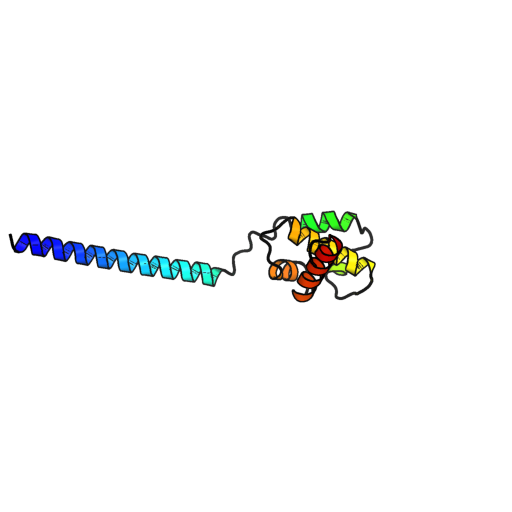0 92.94 115 LYS A C 1
ATOM 903 O O . LYS A 1 115 ? -0.704 9.648 -13.398 1.00 92.94 115 LYS A O 1
ATOM 908 N N . HIS A 1 116 ? -0.562 8.296 -11.605 1.00 91.50 116 HIS A N 1
ATOM 909 C CA . HIS A 1 116 ? -1.323 7.197 -12.190 1.00 91.50 116 HIS A CA 1
ATOM 910 C C . HIS A 1 116 ? -2.778 7.589 -12.455 1.00 91.50 116 HIS A C 1
ATOM 912 O O . HIS A 1 116 ? -3.229 7.490 -13.590 1.00 91.50 116 HIS A O 1
ATOM 918 N N . ARG A 1 117 ? -3.460 8.145 -11.447 1.00 88.94 117 ARG A N 1
ATOM 919 C CA . ARG A 1 117 ? -4.849 8.611 -11.570 1.00 88.94 117 ARG A CA 1
ATOM 920 C C . ARG A 1 117 ? -5.021 9.712 -12.616 1.00 88.94 117 ARG A C 1
ATOM 922 O O . ARG A 1 117 ? -5.963 9.671 -13.397 1.00 88.94 117 ARG A O 1
ATOM 929 N N . ALA A 1 118 ? -4.076 10.654 -12.691 1.00 88.69 118 ALA A N 1
ATOM 930 C CA . ALA A 1 118 ? -4.059 11.663 -13.753 1.00 88.69 118 ALA A CA 1
ATOM 931 C C . ALA A 1 118 ? -3.909 11.029 -15.151 1.00 88.69 118 ALA A C 1
ATOM 933 O O . ALA A 1 118 ? -4.550 11.465 -16.098 1.00 88.69 118 ALA A O 1
ATOM 934 N N . GLY A 1 119 ? -3.102 9.969 -15.280 1.00 83.31 119 GLY A N 1
ATOM 935 C CA . GLY A 1 119 ? -2.980 9.200 -16.522 1.00 83.31 119 GLY A CA 1
ATOM 936 C C . GLY A 1 119 ? -4.231 8.390 -16.883 1.00 83.31 119 GLY A C 1
ATOM 937 O O . GLY A 1 119 ? -4.457 8.140 -18.062 1.00 83.31 119 GLY A O 1
ATOM 938 N N . MET A 1 120 ? -5.047 8.010 -15.895 1.00 78.94 120 MET A N 1
ATOM 939 C CA . MET A 1 120 ? -6.343 7.346 -16.097 1.00 78.94 120 MET A CA 1
ATOM 940 C C . MET A 1 120 ? -7.501 8.324 -16.353 1.00 78.94 120 MET A C 1
ATOM 942 O O . MET A 1 120 ? -8.608 7.883 -16.645 1.00 78.94 120 MET A O 1
ATOM 946 N N . GLY A 1 121 ? -7.260 9.639 -16.269 1.00 75.44 121 GLY A N 1
ATOM 947 C CA . GLY A 1 121 ? -8.294 10.664 -16.449 1.00 75.44 121 GLY A CA 1
ATOM 948 C C . GLY A 1 121 ? -9.218 10.851 -15.240 1.00 75.44 121 GLY A C 1
ATOM 949 O O . GLY A 1 121 ? -10.272 11.458 -15.371 1.00 75.44 121 GLY A O 1
ATOM 950 N N . GLU A 1 122 ? -8.839 10.349 -14.062 1.00 69.44 122 GLU A N 1
ATOM 951 C CA . GLU A 1 122 ? -9.654 10.427 -12.836 1.00 69.44 122 GLU A CA 1
ATOM 952 C C . GLU A 1 122 ? -9.455 11.731 -12.043 1.00 69.44 122 GLU A C 1
ATOM 954 O O . GLU A 1 122 ? -10.107 11.951 -11.023 1.00 69.44 122 GLU A O 1
ATOM 959 N N . ILE A 1 123 ? -8.511 12.578 -12.461 1.00 54.50 123 ILE A N 1
ATOM 960 C CA . ILE A 1 123 ? -8.186 13.843 -11.798 1.00 54.50 123 ILE A CA 1
ATOM 961 C C . ILE A 1 123 ? -8.084 14.931 -12.871 1.00 54.50 123 ILE A C 1
ATOM 963 O O . ILE A 1 123 ? -7.095 14.961 -13.606 1.00 54.50 123 ILE A O 1
ATOM 967 N N . GLU A 1 124 ? -9.096 15.802 -12.926 1.00 44.88 124 GLU A N 1
ATOM 968 C CA . GLU A 1 124 ? -8.970 17.178 -13.438 1.00 44.88 124 GLU A CA 1
ATOM 969 C C . GLU A 1 124 ? -8.240 18.066 -12.418 1.00 44.88 124 GLU A C 1
ATOM 971 O O . GLU A 1 124 ? -8.524 17.955 -11.199 1.00 44.88 124 GLU A O 1
#

Secondary structure (DSSP, 8-state):
-HHHHHHHHHHHHHHHHHHHHHHHHHHHHHHHHHHT-S---TT-TTHHHHHHHHHTT-TT--HHHHHS----HHHHHHHHHHHHHHHHH-TT--HHHHHHHTTS-HHHHHHHHHHHHHHTT---